Protein AF-A0AAN8KJA2-F1 (afdb_monomer_lite)

Radius of gyration: 19.55 Å; chains: 1; bounding box: 41×33×64 Å

Sequence (175 aa):
MARILDIIFFSYFASHIPITFFVDMQAMFPKWMFPKACVALKEWYTHAARDPLMGDPKPWFISFCFCEITIQLVCFFMGVYVFYKGVEKCRWSRIPLMLYGSHTATTVFSIGFEIMFGDFRDYNHPAPRNMNERLFLLAIYSPYLIIPLLLVFDTVFSPIYRETKITTNGKTKVK

Foldseek 3Di:
DQDPLLVVLLVVLVVVLVCLVLQLVCQPDPPVVHDPVSVVVNQVCCQVLLPLCSVPNDPVSVVVSVCCVPPVNVVSVVSNVCSVVDVLVVLVCLVVLLVNLVSLLVSLVVVLCCLQPNDCPPGPTGHDDDPVSSVSSNVVSVVSNVSSVVSNVCSVPPCSSPDDPPPPPDDDDDD

InterPro domains:
  IPR016964 Sigma intracellular receptor 2 [PIRSF031032] (6-161)
  IPR033118 EXPERA domain [PF05241] (40-154)
  IPR033118 EXPERA domain [PS51751] (5-152)
  IPR051987 Sigma-2 receptor-like [PTHR31204] (3-169)

Secondary structure (DSSP, 8-state):
---HHHHHHHHHHHHHHHHHHHTGGGGTS-GGGS-HHHHHHHHHHHHHHT-HHHHS--HHHHHHHHHIIIIIHHHHHHHHHHHHH-GGG-GGGHHHHHHHHHHHHHHHHHHHHHHHH---TT-SS----SHHHHHHHHHHHTHHHHHHHHHHHHHHH-GGGS------TT-----

Structure (mmCIF, N/CA/C/O backbone):
data_AF-A0AAN8KJA2-F1
#
_entry.id   AF-A0AAN8KJA2-F1
#
loop_
_atom_site.group_PDB
_atom_site.id
_atom_site.type_symbol
_atom_site.label_atom_id
_atom_site.label_alt_id
_atom_site.label_comp_id
_atom_site.label_asym_id
_atom_site.label_entity_id
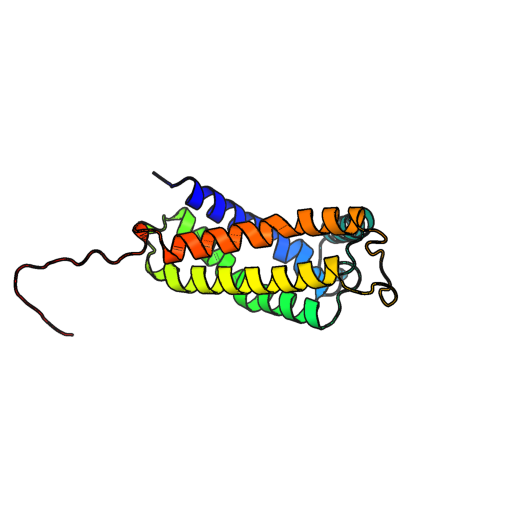_atom_site.label_seq_id
_atom_site.pdbx_PDB_ins_code
_atom_site.Cartn_x
_atom_site.Cartn_y
_atom_site.Cartn_z
_atom_site.occupancy
_atom_site.B_iso_or_equiv
_atom_site.auth_seq_id
_atom_site.auth_comp_id
_atom_site.auth_asym_id
_atom_site.auth_atom_id
_atom_site.pdbx_PDB_model_num
ATOM 1 N N . MET A 1 1 ? -23.571 -4.997 14.522 1.00 50.66 1 MET A N 1
ATOM 2 C CA . MET A 1 1 ? -23.344 -5.315 13.094 1.00 50.66 1 MET A CA 1
ATOM 3 C C . MET A 1 1 ? -22.036 -4.664 12.683 1.00 50.66 1 MET A C 1
ATOM 5 O O . MET A 1 1 ? -21.790 -3.559 13.148 1.00 50.66 1 MET A O 1
ATOM 9 N N . ALA A 1 2 ? -21.196 -5.331 11.888 1.00 71.94 2 ALA A N 1
ATOM 10 C CA . ALA A 1 2 ? -19.972 -4.710 11.373 1.00 71.94 2 ALA A CA 1
ATOM 11 C C . ALA A 1 2 ? -20.341 -3.634 10.340 1.00 71.94 2 ALA A C 1
ATOM 13 O O . ALA A 1 2 ? -21.209 -3.878 9.498 1.00 71.94 2 ALA A O 1
ATOM 14 N N . ARG A 1 3 ? -19.736 -2.441 10.415 1.00 91.06 3 ARG A N 1
ATOM 15 C CA . ARG A 1 3 ? -19.983 -1.391 9.416 1.00 91.06 3 ARG A CA 1
ATOM 16 C C . ARG A 1 3 ? -19.339 -1.806 8.094 1.00 91.06 3 ARG A C 1
ATOM 18 O O . ARG A 1 3 ? -18.307 -2.470 8.096 1.00 91.06 3 ARG A O 1
ATOM 25 N N . ILE A 1 4 ? -19.890 -1.352 6.969 1.00 94.56 4 ILE A N 1
ATOM 26 C CA . ILE A 1 4 ? -19.306 -1.615 5.640 1.00 94.56 4 ILE A CA 1
ATOM 27 C C . ILE A 1 4 ? -17.837 -1.161 5.590 1.00 94.56 4 ILE A C 1
ATOM 29 O O . ILE A 1 4 ? -16.985 -1.893 5.097 1.00 94.56 4 ILE A O 1
ATOM 33 N N . LEU A 1 5 ? -17.528 0.001 6.178 1.00 95.19 5 LEU A N 1
ATOM 34 C CA . LEU A 1 5 ? -16.155 0.500 6.294 1.00 95.19 5 LEU A CA 1
ATOM 35 C C . LEU A 1 5 ? -15.236 -0.465 7.052 1.00 95.19 5 LEU A C 1
ATOM 37 O O . LEU A 1 5 ? -14.113 -0.691 6.621 1.00 95.19 5 LEU A O 1
ATOM 41 N N . ASP A 1 6 ? -15.719 -1.089 8.127 1.00 95.56 6 ASP A N 1
ATOM 42 C CA . ASP A 1 6 ? -14.916 -2.020 8.923 1.00 95.56 6 ASP A CA 1
ATOM 43 C C . ASP A 1 6 ? -14.563 -3.277 8.105 1.00 95.56 6 ASP A C 1
ATOM 45 O O . ASP A 1 6 ? -13.457 -3.798 8.222 1.00 95.56 6 ASP A O 1
ATOM 49 N N . ILE A 1 7 ? -15.469 -3.731 7.228 1.00 96.56 7 ILE A N 1
ATOM 50 C CA . ILE A 1 7 ? -15.226 -4.849 6.299 1.00 96.56 7 ILE A CA 1
ATOM 51 C C . ILE A 1 7 ? -14.194 -4.458 5.234 1.00 96.56 7 ILE A C 1
ATOM 53 O O . ILE A 1 7 ? -13.303 -5.252 4.922 1.00 96.56 7 ILE A O 1
ATOM 57 N N . ILE A 1 8 ? -14.289 -3.238 4.694 1.00 97.44 8 ILE A N 1
ATOM 58 C CA . ILE A 1 8 ? -13.317 -2.705 3.728 1.00 97.44 8 ILE A CA 1
ATOM 59 C C . ILE A 1 8 ? -11.931 -2.639 4.371 1.00 97.44 8 ILE A C 1
ATOM 61 O O . ILE A 1 8 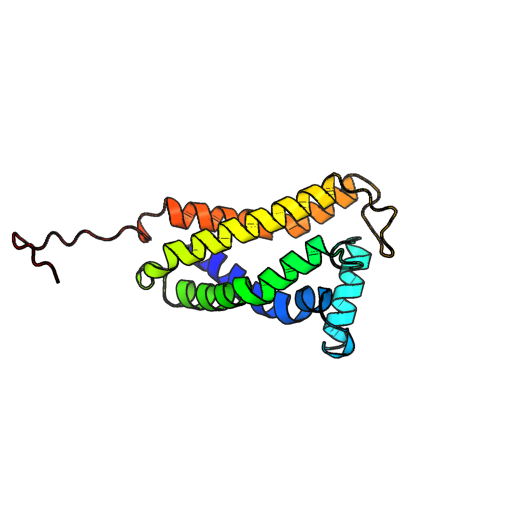? -10.977 -3.180 3.815 1.00 97.44 8 ILE A O 1
ATOM 65 N N . PHE A 1 9 ? -11.818 -2.046 5.562 1.00 97.75 9 PHE A N 1
ATOM 66 C CA . PHE A 1 9 ? -10.544 -1.931 6.268 1.00 97.75 9 PHE A CA 1
ATOM 67 C C . PHE A 1 9 ? -9.983 -3.297 6.661 1.00 97.75 9 PHE A C 1
ATOM 69 O O . PHE A 1 9 ? -8.797 -3.544 6.453 1.00 97.75 9 PHE A O 1
ATOM 76 N N . PHE A 1 10 ? -10.820 -4.215 7.153 1.00 98.06 10 PHE A N 1
ATOM 77 C CA . PHE A 1 10 ? -10.405 -5.589 7.433 1.00 98.06 10 PHE A CA 1
ATOM 78 C C . PHE A 1 10 ? -9.808 -6.260 6.192 1.00 98.06 10 PHE A C 1
ATOM 80 O O . PHE A 1 10 ? -8.704 -6.794 6.254 1.00 98.06 10 PHE A O 1
ATOM 87 N N . SER A 1 11 ? -10.519 -6.204 5.064 1.00 97.88 11 SER A N 1
ATOM 88 C CA . SER A 1 11 ? -10.097 -6.847 3.813 1.00 97.88 11 SER A CA 1
ATOM 89 C C . SER A 1 11 ? -8.815 -6.222 3.266 1.00 97.88 11 SER A C 1
ATOM 91 O O . SER A 1 11 ? -7.921 -6.930 2.801 1.00 97.88 11 SER A O 1
ATOM 93 N N . TYR A 1 12 ? -8.696 -4.899 3.374 1.00 98.00 12 TYR A N 1
ATOM 94 C CA . TYR A 1 12 ? -7.494 -4.157 3.021 1.00 98.00 12 TYR A CA 1
ATOM 95 C C . TYR A 1 12 ? -6.291 -4.637 3.843 1.00 98.00 12 TYR A C 1
ATOM 97 O O . TYR A 1 12 ? -5.338 -5.160 3.272 1.00 98.00 12 TYR A O 1
ATOM 105 N N . PHE A 1 13 ? -6.362 -4.587 5.175 1.00 98.19 13 PHE A N 1
ATOM 106 C CA . PHE A 1 13 ? -5.255 -5.026 6.028 1.00 98.19 13 PHE A CA 1
ATOM 107 C C . PHE A 1 13 ? -4.928 -6.516 5.862 1.00 98.19 13 PHE A C 1
ATOM 109 O O . PHE A 1 13 ? -3.757 -6.885 5.817 1.00 98.19 13 PHE A O 1
ATOM 116 N N . ALA A 1 14 ? -5.944 -7.373 5.732 1.00 98.12 14 ALA A N 1
ATOM 117 C CA . ALA A 1 14 ? -5.754 -8.812 5.574 1.00 98.12 14 ALA A CA 1
ATOM 118 C C . ALA A 1 14 ? -5.069 -9.171 4.250 1.00 98.12 14 ALA A C 1
ATOM 120 O O . ALA A 1 14 ? -4.199 -10.038 4.236 1.00 98.12 14 ALA A O 1
ATOM 121 N N . SER A 1 15 ? -5.439 -8.508 3.150 1.00 97.19 15 SER A N 1
ATOM 122 C CA . SER A 1 15 ? -4.814 -8.729 1.840 1.00 97.19 15 SER A CA 1
ATOM 123 C C . SER A 1 15 ? -3.389 -8.183 1.762 1.00 97.19 15 SER A C 1
ATOM 125 O O . SER A 1 15 ? -2.563 -8.771 1.071 1.00 97.19 15 SER A O 1
ATOM 127 N N . HIS A 1 16 ? -3.067 -7.122 2.507 1.00 96.12 16 HIS A N 1
ATOM 128 C CA . HIS A 1 16 ? -1.724 -6.537 2.502 1.00 96.12 16 HIS A CA 1
ATOM 129 C C . HIS A 1 16 ? -0.675 -7.437 3.139 1.00 96.12 16 HIS A C 1
ATOM 131 O O . HIS A 1 16 ? 0.448 -7.471 2.666 1.00 96.12 16 HIS A O 1
ATOM 137 N N . ILE A 1 17 ? -1.031 -8.221 4.158 1.00 97.44 17 ILE A N 1
ATOM 138 C CA . ILE A 1 17 ? -0.077 -9.119 4.823 1.00 97.44 17 ILE A CA 1
ATOM 139 C C . ILE A 1 17 ? 0.629 -10.054 3.818 1.00 97.44 17 ILE A C 1
ATOM 141 O O . ILE A 1 17 ? 1.858 -10.003 3.737 1.00 97.44 17 ILE A O 1
ATOM 145 N N . PRO A 1 18 ? -0.075 -10.897 3.031 1.00 96.31 18 PRO A N 1
ATOM 146 C CA . PRO A 1 18 ? 0.592 -11.750 2.054 1.00 96.31 18 PRO A CA 1
ATOM 147 C C . PRO A 1 18 ? 1.246 -10.951 0.921 1.00 96.31 18 PRO A C 1
ATOM 149 O O . PRO A 1 18 ? 2.295 -11.371 0.441 1.00 96.31 18 PRO A O 1
ATOM 152 N N . ILE A 1 19 ? 0.680 -9.812 0.505 1.00 95.00 19 ILE A N 1
ATOM 153 C CA . ILE A 1 19 ? 1.289 -8.967 -0.535 1.00 95.00 19 ILE A CA 1
ATOM 154 C C . ILE A 1 19 ? 2.655 -8.459 -0.064 1.00 95.00 19 ILE A C 1
ATOM 156 O O . ILE A 1 19 ? 3.645 -8.681 -0.753 1.00 95.00 19 ILE A O 1
ATOM 160 N N . THR A 1 20 ? 2.757 -7.928 1.151 1.00 95.69 20 THR A N 1
ATOM 161 C CA . THR A 1 20 ? 4.027 -7.452 1.700 1.00 95.69 20 THR A CA 1
ATOM 162 C C . THR A 1 20 ? 5.051 -8.573 1.807 1.00 95.69 20 THR A C 1
ATOM 164 O O . THR A 1 20 ? 6.183 -8.417 1.350 1.00 95.69 20 THR A O 1
ATOM 167 N N . PHE A 1 21 ? 4.669 -9.743 2.334 1.00 95.19 21 PHE A N 1
ATOM 168 C CA . PHE A 1 21 ? 5.597 -10.873 2.452 1.00 95.19 21 PHE A CA 1
ATOM 169 C C . PHE A 1 21 ? 6.073 -11.412 1.105 1.00 95.19 21 PHE A C 1
ATOM 171 O O . PHE A 1 21 ? 7.234 -11.794 0.975 1.00 95.19 21 PHE A O 1
ATOM 178 N N . PHE A 1 22 ? 5.188 -11.493 0.113 1.00 94.06 22 PHE A N 1
ATOM 179 C CA . PHE A 1 22 ? 5.485 -12.184 -1.137 1.00 94.06 22 PHE A CA 1
ATOM 180 C C . PHE A 1 22 ? 5.794 -11.260 -2.304 1.00 94.06 22 PHE A C 1
ATOM 182 O O . PHE A 1 22 ? 6.249 -11.771 -3.318 1.00 94.06 22 PHE A O 1
ATOM 189 N N . VAL A 1 23 ? 5.575 -9.951 -2.205 1.00 92.56 23 VAL A N 1
ATOM 190 C CA . VAL A 1 23 ? 5.761 -8.986 -3.299 1.00 92.56 23 VAL A CA 1
ATOM 191 C C . VAL A 1 23 ? 6.652 -7.833 -2.840 1.00 92.56 23 VAL A C 1
ATOM 193 O O . VAL A 1 23 ? 7.747 -7.685 -3.383 1.00 92.56 23 VAL A O 1
ATOM 196 N N . ASP A 1 24 ? 6.264 -7.084 -1.808 1.00 93.50 24 ASP A N 1
ATOM 197 C CA . ASP A 1 24 ? 6.966 -5.843 -1.426 1.00 93.50 24 ASP A CA 1
ATOM 198 C C . ASP A 1 24 ? 8.332 -6.110 -0.792 1.00 93.50 24 ASP A C 1
ATOM 200 O O . ASP A 1 24 ? 9.327 -5.462 -1.124 1.00 93.50 24 ASP A O 1
ATOM 204 N N . MET A 1 25 ? 8.445 -7.168 0.017 1.00 95.06 25 MET A N 1
ATOM 205 C CA . MET A 1 25 ? 9.729 -7.628 0.549 1.00 95.06 25 MET A CA 1
ATOM 206 C C . MET A 1 25 ? 10.749 -7.948 -0.556 1.00 95.06 25 MET A C 1
ATOM 208 O O . MET A 1 25 ? 11.949 -7.753 -0.353 1.00 95.06 25 MET A O 1
ATOM 212 N N . GLN A 1 26 ? 10.314 -8.362 -1.751 1.00 95.06 26 GLN A N 1
ATOM 213 C CA . GLN A 1 26 ? 11.226 -8.620 -2.872 1.00 95.06 26 GLN A CA 1
ATOM 214 C C . GLN A 1 26 ? 11.894 -7.348 -3.425 1.00 95.06 26 GLN A C 1
ATOM 216 O O . GLN A 1 26 ? 12.776 -7.453 -4.278 1.00 95.06 26 GLN A O 1
ATOM 221 N N . ALA A 1 27 ? 11.460 -6.144 -3.037 1.00 92.06 27 ALA A N 1
ATOM 222 C CA . ALA A 1 27 ? 12.157 -4.902 -3.379 1.00 92.06 27 ALA A CA 1
ATOM 223 C C . ALA A 1 27 ? 13.454 -4.724 -2.569 1.00 92.06 27 ALA A C 1
ATOM 225 O O . ALA A 1 27 ? 14.371 -4.044 -3.017 1.00 92.06 27 ALA A O 1
ATOM 226 N N . MET A 1 28 ? 13.543 -5.352 -1.393 1.00 93.00 28 MET A N 1
ATOM 227 C CA . MET A 1 28 ? 14.663 -5.196 -0.457 1.00 93.00 28 MET A CA 1
ATOM 228 C C . MET A 1 28 ? 15.571 -6.416 -0.376 1.00 93.00 28 MET A C 1
ATOM 230 O O . MET A 1 28 ? 16.746 -6.319 -0.023 1.00 93.00 28 MET A O 1
ATOM 234 N N . PHE A 1 29 ? 15.005 -7.580 -0.655 1.00 93.69 29 PHE A N 1
ATOM 235 C CA . PHE A 1 29 ? 15.605 -8.859 -0.350 1.00 93.69 29 PHE A CA 1
ATOM 236 C C . PHE A 1 29 ? 15.905 -9.656 -1.622 1.00 93.69 29 PHE A C 1
ATOM 238 O O . PHE A 1 29 ? 15.184 -9.547 -2.615 1.00 93.69 29 PHE A O 1
ATOM 245 N N . PRO A 1 30 ? 16.951 -10.499 -1.615 1.00 93.44 30 PRO A N 1
ATOM 246 C CA . PRO A 1 30 ? 17.315 -11.270 -2.793 1.00 93.44 30 PRO A CA 1
ATOM 247 C C . PRO A 1 30 ? 16.251 -12.311 -3.175 1.00 93.44 30 PRO A C 1
ATOM 249 O O . PRO A 1 30 ? 15.649 -12.967 -2.324 1.00 93.44 30 PRO A O 1
ATOM 252 N N . LYS A 1 31 ? 16.089 -12.526 -4.489 1.00 93.19 31 LYS A N 1
ATOM 253 C CA . LYS A 1 31 ? 15.049 -13.386 -5.092 1.00 93.19 31 LYS A CA 1
ATOM 254 C C . LYS A 1 31 ? 15.023 -14.829 -4.568 1.00 93.19 31 LYS A C 1
ATOM 256 O O . LYS A 1 31 ? 13.968 -15.451 -4.568 1.00 93.19 31 LYS A O 1
ATOM 261 N N . TRP A 1 32 ? 16.158 -15.372 -4.119 1.00 93.88 32 TRP A N 1
ATOM 262 C CA . TRP A 1 32 ? 16.256 -16.760 -3.647 1.00 93.88 32 TRP A CA 1
ATOM 263 C C . TRP A 1 32 ? 15.503 -17.029 -2.334 1.00 93.88 32 TRP A C 1
ATOM 265 O O . TRP A 1 32 ? 15.268 -18.190 -2.011 1.00 93.88 32 TRP A O 1
ATOM 275 N N . MET A 1 33 ? 15.098 -15.989 -1.598 1.00 95.88 33 MET A N 1
ATOM 276 C CA . MET A 1 33 ? 14.300 -16.132 -0.371 1.00 95.88 33 MET A CA 1
ATOM 277 C C . MET A 1 33 ? 12.800 -16.294 -0.624 1.00 95.88 33 MET A C 1
ATOM 279 O O . MET A 1 33 ? 12.054 -16.587 0.307 1.00 95.88 33 MET A O 1
ATOM 283 N N . PHE A 1 34 ? 12.348 -16.117 -1.866 1.00 96.38 34 PHE A N 1
ATOM 284 C CA . PHE A 1 34 ? 10.930 -16.111 -2.206 1.00 96.38 34 PHE A CA 1
ATOM 285 C C . PHE A 1 34 ? 10.555 -17.316 -3.072 1.00 96.38 34 PHE A C 1
ATOM 287 O O . PHE A 1 34 ? 11.373 -17.802 -3.862 1.00 96.38 34 PHE A O 1
ATOM 294 N N . PRO A 1 35 ? 9.304 -17.804 -2.982 1.00 96.12 35 PRO A N 1
ATOM 295 C CA . PRO A 1 35 ? 8.817 -18.834 -3.886 1.00 96.12 35 PRO A CA 1
ATOM 296 C C . PRO A 1 35 ? 8.950 -18.390 -5.346 1.00 96.12 35 PRO A C 1
ATOM 298 O O . PRO A 1 35 ? 8.579 -17.270 -5.699 1.00 96.12 35 PRO A O 1
ATOM 301 N N . LYS A 1 36 ? 9.406 -19.293 -6.222 1.00 96.12 36 LYS A N 1
ATOM 302 C CA . LYS A 1 36 ? 9.607 -18.997 -7.655 1.00 96.12 36 LYS A CA 1
ATOM 303 C C . LYS A 1 36 ? 8.359 -18.417 -8.327 1.00 96.12 36 LYS A C 1
ATOM 305 O O . LYS A 1 36 ? 8.482 -17.536 -9.168 1.00 96.12 36 LYS A O 1
ATOM 310 N N . ALA A 1 37 ? 7.170 -18.879 -7.933 1.00 96.06 37 ALA A N 1
ATOM 311 C CA . ALA A 1 37 ? 5.904 -18.356 -8.439 1.00 96.06 37 ALA A CA 1
ATOM 312 C C . ALA A 1 37 ? 5.693 -16.872 -8.087 1.00 96.06 37 ALA A C 1
ATOM 314 O O . ALA A 1 37 ? 5.248 -16.108 -8.934 1.00 96.06 37 ALA A O 1
ATOM 315 N N . CYS A 1 38 ? 6.057 -16.447 -6.873 1.00 95.44 38 CYS A N 1
ATOM 316 C CA . CYS A 1 38 ? 5.953 -15.052 -6.437 1.00 95.44 38 CYS A CA 1
ATOM 317 C C . CYS A 1 38 ? 6.976 -14.159 -7.146 1.00 95.44 38 CYS A C 1
ATOM 319 O O . CYS A 1 38 ? 6.661 -13.028 -7.509 1.00 95.44 38 CYS A O 1
ATOM 321 N N . VAL A 1 39 ? 8.188 -14.670 -7.384 1.00 96.75 39 VAL A N 1
ATOM 322 C CA . VAL A 1 39 ? 9.209 -13.963 -8.175 1.00 96.75 39 VAL A CA 1
ATOM 323 C C . VAL A 1 39 ? 8.727 -13.770 -9.613 1.00 96.75 39 VAL A C 1
ATOM 325 O O . VAL A 1 39 ? 8.729 -12.649 -10.111 1.00 96.75 39 VAL A O 1
ATOM 328 N N . ALA A 1 40 ? 8.233 -14.836 -10.248 1.00 96.31 40 ALA A N 1
ATOM 329 C CA . ALA A 1 40 ? 7.689 -14.775 -11.602 1.00 96.31 40 ALA A CA 1
ATOM 330 C C . ALA A 1 40 ? 6.464 -13.851 -11.697 1.00 96.31 40 ALA A C 1
ATOM 332 O O . ALA A 1 40 ? 6.327 -13.113 -12.668 1.00 96.31 40 ALA A O 1
ATOM 333 N N . LEU A 1 41 ? 5.593 -13.856 -10.680 1.00 95.25 41 LEU A N 1
ATOM 334 C CA . LEU A 1 41 ? 4.446 -12.952 -10.602 1.00 95.25 41 LEU A CA 1
ATOM 335 C C . LEU A 1 41 ? 4.891 -11.489 -10.543 1.00 95.25 41 LEU A C 1
ATOM 337 O O . LEU A 1 41 ? 4.357 -10.671 -11.288 1.00 95.25 41 LEU A O 1
ATOM 341 N N . LYS A 1 42 ? 5.874 -11.168 -9.690 1.00 95.44 42 LYS A N 1
ATOM 342 C CA . LYS A 1 42 ? 6.439 -9.818 -9.605 1.00 95.44 42 LYS A CA 1
ATOM 343 C C . LYS A 1 42 ? 7.040 -9.405 -10.945 1.00 95.44 42 LYS A C 1
ATOM 345 O O . LYS A 1 42 ? 6.710 -8.334 -11.430 1.00 95.44 42 LYS A O 1
ATOM 350 N N . GLU A 1 43 ? 7.879 -10.242 -11.552 1.00 95.38 43 GLU A N 1
ATOM 351 C CA . GLU A 1 43 ? 8.508 -9.945 -12.847 1.00 95.38 43 GLU A CA 1
ATOM 352 C C . GLU A 1 43 ? 7.464 -9.731 -13.949 1.00 95.38 43 GLU A C 1
ATOM 354 O O . GLU A 1 43 ? 7.527 -8.753 -14.690 1.00 95.38 43 GLU A O 1
ATOM 359 N N . TRP A 1 44 ? 6.452 -10.595 -14.031 1.00 96.12 44 TRP A N 1
ATOM 360 C CA . TRP A 1 44 ? 5.349 -10.402 -14.967 1.00 96.12 44 TRP A CA 1
ATOM 361 C C . TRP A 1 44 ? 4.630 -9.070 -14.724 1.00 96.12 44 TRP A C 1
ATOM 363 O O . TRP A 1 44 ? 4.419 -8.312 -15.671 1.00 96.12 44 TRP A O 1
ATOM 373 N N . TYR A 1 45 ? 4.298 -8.764 -13.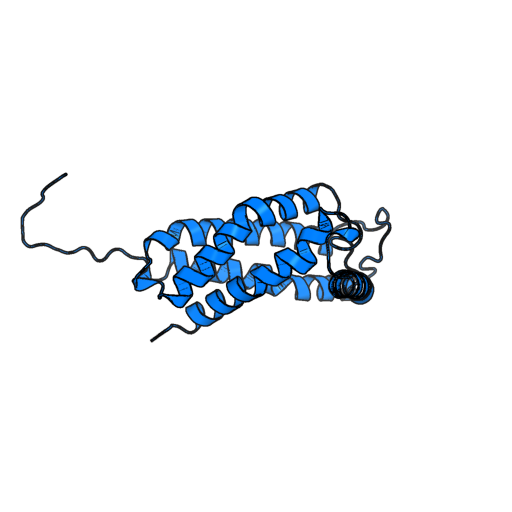467 1.00 95.69 45 TYR A N 1
ATOM 374 C CA . TYR A 1 45 ? 3.625 -7.525 -13.091 1.00 95.69 45 TYR A CA 1
ATOM 375 C C . TYR A 1 45 ? 4.458 -6.297 -13.466 1.00 95.69 45 TYR A C 1
ATOM 377 O O . TYR A 1 45 ? 3.949 -5.410 -14.150 1.00 95.69 45 TYR A O 1
ATOM 385 N N . THR A 1 46 ? 5.740 -6.253 -13.090 1.00 96.12 46 THR A N 1
ATOM 386 C CA . THR A 1 46 ? 6.587 -5.084 -13.347 1.00 96.12 46 THR A CA 1
ATOM 387 C C . THR A 1 46 ? 6.760 -4.855 -14.842 1.00 96.12 46 THR A C 1
ATOM 389 O O . THR A 1 46 ? 6.769 -3.709 -15.290 1.00 96.12 46 THR A O 1
ATOM 392 N N . HIS A 1 47 ? 6.841 -5.916 -15.647 1.00 95.56 47 HIS A N 1
ATOM 393 C CA . HIS A 1 47 ? 6.890 -5.804 -17.103 1.00 95.56 47 HIS A CA 1
ATOM 394 C C . HIS A 1 47 ? 5.551 -5.362 -17.713 1.00 95.56 47 HIS A C 1
ATOM 396 O O . HIS A 1 47 ? 5.542 -4.485 -18.581 1.00 95.56 47 HIS A O 1
ATOM 402 N N . ALA A 1 48 ? 4.432 -5.943 -17.273 1.00 95.31 48 ALA A N 1
ATOM 403 C CA . ALA A 1 48 ? 3.103 -5.669 -17.816 1.00 95.31 48 ALA A CA 1
ATOM 404 C C . ALA A 1 48 ? 2.605 -4.262 -17.455 1.00 95.31 48 ALA A C 1
ATOM 406 O O . ALA A 1 48 ? 2.131 -3.532 -18.324 1.00 95.31 48 ALA A O 1
ATOM 407 N N . ALA A 1 49 ? 2.758 -3.864 -16.191 1.00 95.25 49 ALA A N 1
ATOM 408 C CA . ALA A 1 49 ? 2.394 -2.538 -15.697 1.00 95.25 49 ALA A CA 1
ATOM 409 C C . ALA A 1 49 ? 3.463 -1.474 -15.989 1.00 95.25 49 ALA A C 1
ATOM 411 O O . ALA A 1 49 ? 3.208 -0.288 -15.790 1.00 95.25 49 ALA A O 1
ATOM 412 N N . ARG A 1 50 ? 4.641 -1.893 -16.484 1.00 96.44 50 ARG A N 1
ATOM 413 C CA . ARG A 1 50 ? 5.825 -1.044 -16.682 1.00 96.44 50 ARG A CA 1
ATOM 414 C C . ARG A 1 50 ? 6.145 -0.265 -15.412 1.00 96.44 50 ARG A C 1
ATOM 416 O O . ARG A 1 50 ? 6.266 0.953 -15.455 1.00 96.44 50 ARG A O 1
ATOM 423 N N . ASP A 1 51 ? 6.214 -0.986 -14.299 1.00 96.50 51 ASP A N 1
ATOM 424 C CA . ASP A 1 51 ? 6.430 -0.442 -12.965 1.00 96.50 51 ASP A CA 1
ATOM 425 C C . ASP A 1 51 ? 7.936 -0.417 -12.640 1.00 96.50 51 ASP A C 1
ATOM 427 O O . ASP A 1 51 ? 8.527 -1.464 -12.339 1.00 96.50 51 ASP A O 1
ATOM 431 N N . PRO A 1 52 ? 8.581 0.762 -12.707 1.00 94.69 52 PRO A N 1
ATOM 432 C CA . PRO A 1 52 ? 10.002 0.891 -12.451 1.00 94.69 52 PRO A CA 1
ATOM 433 C C . PRO A 1 52 ? 10.315 0.864 -10.953 1.00 94.69 52 PRO A C 1
ATOM 435 O O . PRO A 1 52 ? 11.426 0.495 -10.584 1.00 94.69 52 PRO A O 1
ATOM 438 N N . LEU A 1 53 ? 9.351 1.207 -10.091 1.00 95.12 53 LEU A N 1
ATOM 439 C CA . LEU A 1 53 ? 9.544 1.278 -8.643 1.00 95.12 53 LEU A CA 1
ATOM 440 C C . LEU A 1 53 ? 9.756 -0.113 -8.067 1.00 95.12 53 LEU A C 1
ATOM 442 O O . LEU A 1 53 ? 10.662 -0.328 -7.274 1.00 95.12 53 LEU A O 1
ATOM 446 N N . MET A 1 54 ? 8.961 -1.077 -8.521 1.00 94.62 54 MET A N 1
ATOM 447 C CA . MET A 1 54 ? 9.098 -2.468 -8.094 1.00 94.62 54 MET A CA 1
ATOM 448 C C . MET A 1 54 ? 10.161 -3.230 -8.898 1.00 94.62 54 MET A C 1
ATOM 450 O O . MET A 1 54 ? 10.749 -4.191 -8.387 1.00 94.62 54 MET A O 1
ATOM 454 N N . GLY A 1 55 ? 10.416 -2.819 -10.144 1.00 93.81 55 GLY A N 1
ATOM 455 C CA . GLY A 1 55 ? 11.362 -3.468 -11.054 1.00 93.81 55 GLY A CA 1
ATOM 456 C C . GLY A 1 55 ? 12.835 -3.098 -10.839 1.00 93.81 55 GLY A C 1
ATOM 457 O O . GLY A 1 55 ? 13.691 -3.980 -10.874 1.00 93.81 55 GLY A O 1
ATOM 458 N N . ASP A 1 56 ? 13.127 -1.820 -10.592 1.00 93.56 56 ASP A N 1
ATOM 459 C CA . ASP A 1 56 ? 14.463 -1.264 -10.319 1.00 93.56 56 ASP A CA 1
ATOM 460 C C . ASP A 1 56 ? 14.361 -0.226 -9.177 1.00 93.56 56 ASP A C 1
ATOM 462 O O . ASP A 1 56 ? 14.457 0.985 -9.407 1.00 93.56 56 ASP A O 1
ATOM 466 N N . PRO A 1 57 ? 14.088 -0.688 -7.938 1.00 93.69 57 PRO A N 1
ATOM 467 C CA . PRO A 1 57 ? 13.767 0.180 -6.810 1.00 93.69 57 PRO A CA 1
ATOM 468 C C . PRO A 1 57 ? 14.936 1.104 -6.453 1.00 93.69 57 PRO A C 1
ATOM 470 O O . PRO A 1 57 ? 16.037 0.658 -6.127 1.00 93.69 57 PRO A O 1
ATOM 473 N N . LYS A 1 58 ? 14.690 2.419 -6.458 1.00 94.12 58 LYS A N 1
ATOM 474 C CA . LYS A 1 58 ? 15.674 3.426 -6.030 1.00 94.12 58 LYS A CA 1
ATOM 475 C C . LYS A 1 58 ? 15.702 3.560 -4.494 1.00 94.12 58 LYS A C 1
ATOM 477 O O . LYS A 1 58 ? 14.711 3.239 -3.836 1.00 94.12 58 LYS A O 1
ATOM 482 N N . PRO A 1 59 ? 16.786 4.093 -3.890 1.00 95.38 59 PRO A N 1
ATOM 483 C CA . PRO A 1 59 ? 16.949 4.127 -2.430 1.00 95.38 59 PRO A CA 1
ATOM 484 C C . PRO A 1 59 ? 15.804 4.783 -1.643 1.00 95.38 59 PRO A C 1
ATOM 486 O O . PRO A 1 59 ? 15.484 4.332 -0.546 1.00 95.38 59 PRO A O 1
ATOM 489 N N . TRP A 1 60 ? 15.164 5.819 -2.192 1.00 95.50 60 TRP A N 1
ATOM 490 C CA . TRP A 1 60 ? 14.023 6.476 -1.543 1.00 95.50 60 TRP A CA 1
ATOM 491 C C . TRP A 1 60 ? 12.778 5.576 -1.488 1.00 95.50 60 TRP A C 1
ATOM 493 O O . TRP A 1 60 ? 12.002 5.657 -0.545 1.00 95.50 60 TRP A O 1
ATOM 503 N N . PHE A 1 61 ? 12.577 4.709 -2.484 1.00 96.12 61 PHE A N 1
ATOM 504 C CA . PHE A 1 61 ? 11.460 3.767 -2.501 1.00 96.12 61 PHE A CA 1
ATOM 505 C C . PHE A 1 61 ? 11.760 2.591 -1.569 1.00 96.12 61 PHE A C 1
ATOM 507 O O . PHE A 1 61 ? 10.920 2.206 -0.760 1.00 96.12 61 PHE A O 1
ATOM 514 N N . ILE A 1 62 ? 13.008 2.104 -1.590 1.00 96.19 62 ILE A N 1
ATOM 515 C CA . ILE A 1 62 ? 13.502 1.078 -0.660 1.00 96.19 62 ILE A CA 1
ATOM 516 C C . ILE A 1 62 ? 13.317 1.520 0.798 1.00 96.19 62 ILE A C 1
ATOM 518 O O . ILE A 1 62 ? 12.941 0.700 1.634 1.00 96.19 62 ILE A O 1
ATOM 522 N N . SER A 1 63 ? 13.542 2.798 1.126 1.00 96.62 63 SER A N 1
ATOM 523 C CA . SER A 1 63 ? 13.329 3.289 2.494 1.00 96.62 63 SER A CA 1
ATOM 524 C C . SER A 1 63 ? 11.857 3.224 2.914 1.00 96.62 63 SER A C 1
ATOM 526 O O . SER A 1 63 ? 11.569 2.879 4.060 1.00 96.62 63 SER A O 1
ATOM 528 N N . PHE A 1 64 ? 10.914 3.458 1.997 1.00 96.94 64 PHE A N 1
ATOM 529 C CA . PHE A 1 64 ? 9.493 3.248 2.267 1.00 96.94 64 PHE A CA 1
ATOM 530 C C . PHE A 1 64 ? 9.130 1.767 2.402 1.00 96.94 64 PHE A C 1
ATOM 532 O O . PHE A 1 64 ? 8.417 1.428 3.345 1.00 96.94 64 PHE A O 1
ATOM 539 N N . CYS A 1 65 ? 9.667 0.878 1.560 1.00 96.00 65 CYS A N 1
ATOM 540 C CA . CYS A 1 65 ? 9.501 -0.571 1.734 1.00 96.00 65 CYS A CA 1
ATOM 541 C C . CYS A 1 65 ? 10.050 -1.045 3.092 1.00 96.00 65 CYS A C 1
ATOM 543 O O . CYS A 1 65 ? 9.459 -1.902 3.748 1.00 96.00 65 CYS A O 1
ATOM 545 N N . PHE A 1 66 ? 11.148 -0.451 3.568 1.00 96.12 66 PHE A N 1
ATOM 546 C CA . PHE A 1 66 ? 11.693 -0.755 4.890 1.00 96.12 66 PHE A CA 1
ATOM 547 C C . PHE A 1 66 ? 10.737 -0.340 6.011 1.00 96.12 66 PHE A C 1
ATOM 549 O O . PHE A 1 66 ? 10.481 -1.120 6.934 1.00 96.12 66 PHE A O 1
ATOM 556 N N . CYS A 1 67 ? 10.178 0.871 5.928 1.00 96.19 67 CYS A N 1
ATOM 557 C CA . CYS A 1 67 ? 9.138 1.333 6.848 1.00 96.19 67 CYS A CA 1
ATOM 558 C C . CYS A 1 67 ? 7.895 0.438 6.793 1.00 96.19 67 CYS A C 1
ATOM 560 O O . CYS A 1 67 ? 7.273 0.183 7.824 1.00 96.19 67 CYS A O 1
ATOM 562 N N . GLU A 1 68 ? 7.542 -0.074 5.615 1.00 96.12 68 GLU A N 1
ATOM 563 C CA . GLU A 1 68 ? 6.426 -0.998 5.470 1.00 96.12 68 GLU A CA 1
ATOM 564 C C . GLU A 1 68 ? 6.657 -2.278 6.276 1.00 96.12 68 GLU A C 1
ATOM 566 O O . GLU A 1 68 ? 5.844 -2.635 7.125 1.00 96.12 68 GLU A O 1
ATOM 571 N N . ILE A 1 69 ? 7.810 -2.918 6.098 1.00 94.62 69 ILE A N 1
ATOM 572 C CA . ILE A 1 69 ? 8.143 -4.180 6.770 1.00 94.62 69 ILE A CA 1
ATOM 573 C C . ILE A 1 69 ? 8.275 -4.005 8.288 1.00 94.62 69 ILE A C 1
ATOM 575 O O . ILE A 1 69 ? 7.864 -4.877 9.053 1.00 94.62 69 ILE A O 1
ATOM 579 N N . THR A 1 70 ? 8.863 -2.897 8.737 1.00 94.00 70 THR A N 1
ATOM 580 C CA . THR A 1 70 ? 9.189 -2.693 10.158 1.00 94.00 70 THR A CA 1
ATOM 581 C C . THR A 1 70 ? 8.047 -2.085 10.965 1.00 94.00 70 THR A C 1
ATOM 583 O O . THR A 1 70 ? 7.865 -2.444 12.128 1.00 94.00 70 THR A O 1
ATOM 586 N N . ILE A 1 71 ? 7.270 -1.178 10.368 1.00 94.25 71 ILE A N 1
ATOM 587 C CA . ILE A 1 71 ? 6.227 -0.411 11.057 1.00 94.25 71 ILE A CA 1
ATOM 588 C C . ILE A 1 71 ? 4.848 -0.827 10.549 1.00 94.25 71 ILE A C 1
ATOM 590 O O . ILE A 1 71 ? 3.999 -1.250 11.337 1.00 94.25 71 ILE A O 1
ATOM 594 N N . GLN A 1 72 ? 4.610 -0.730 9.238 1.00 95.81 72 GLN A N 1
ATOM 595 C CA . GLN A 1 72 ? 3.267 -0.934 8.688 1.00 95.81 72 GLN A CA 1
ATOM 596 C C . GLN A 1 72 ? 2.793 -2.383 8.830 1.00 95.81 72 GLN A C 1
ATOM 598 O O . GLN A 1 72 ? 1.628 -2.601 9.142 1.00 95.81 72 GLN A O 1
ATOM 603 N N . LEU A 1 73 ? 3.684 -3.368 8.714 1.00 96.62 73 LEU A N 1
ATOM 604 C CA . LEU A 1 73 ? 3.344 -4.783 8.845 1.00 96.62 73 LEU A CA 1
ATOM 605 C C . LEU A 1 73 ? 2.778 -5.112 10.233 1.00 96.62 73 LEU A C 1
ATOM 607 O O . LEU A 1 73 ? 1.781 -5.825 10.347 1.00 96.62 73 LEU A O 1
ATOM 611 N N . VAL A 1 74 ? 3.345 -4.525 11.292 1.00 96.56 74 VAL A N 1
ATOM 612 C CA . VAL A 1 74 ? 2.787 -4.620 12.653 1.00 96.56 74 VAL A CA 1
ATOM 613 C C . VAL A 1 74 ? 1.393 -3.987 12.695 1.00 96.56 74 VAL A C 1
ATOM 615 O O . VAL A 1 74 ? 0.463 -4.555 13.278 1.00 96.56 74 VAL A O 1
ATOM 618 N N . CYS A 1 75 ? 1.213 -2.846 12.023 1.00 96.94 75 CYS A N 1
ATOM 619 C CA . CYS A 1 75 ? -0.093 -2.214 11.873 1.00 96.94 75 CYS A CA 1
ATOM 620 C C . CYS A 1 75 ? -1.090 -3.065 11.077 1.00 96.94 75 CYS A C 1
ATOM 622 O O . CYS A 1 75 ? -2.275 -3.013 11.398 1.00 96.94 75 CYS A O 1
ATOM 624 N N . PHE A 1 76 ? -0.656 -3.883 10.115 1.00 97.94 76 PHE A N 1
ATOM 625 C CA . PHE A 1 76 ? -1.548 -4.759 9.354 1.00 97.94 76 PHE A CA 1
ATOM 626 C C . PHE A 1 76 ? -2.158 -5.841 10.234 1.00 97.94 76 PHE A C 1
ATOM 628 O O . PHE A 1 76 ? -3.382 -5.978 10.281 1.00 97.94 76 PHE A O 1
ATOM 635 N N . PHE A 1 77 ? -1.334 -6.553 11.007 1.00 98.19 77 PHE A N 1
ATOM 636 C CA . PHE A 1 77 ? -1.826 -7.551 11.962 1.00 98.19 77 PHE A CA 1
ATOM 637 C C . PHE A 1 77 ? -2.743 -6.928 13.018 1.00 98.19 77 PHE A C 1
ATOM 639 O O . PHE A 1 77 ? -3.801 -7.479 13.333 1.00 98.19 77 PHE A O 1
ATOM 646 N N . MET A 1 78 ? -2.377 -5.747 13.525 1.00 97.56 78 MET A N 1
ATOM 647 C CA . MET A 1 78 ? -3.230 -4.977 14.427 1.00 97.56 78 MET A CA 1
ATOM 648 C C . MET A 1 78 ? -4.565 -4.606 13.765 1.00 97.56 78 MET A C 1
ATOM 650 O O . MET A 1 78 ? -5.610 -4.781 14.387 1.00 97.56 78 MET A O 1
ATOM 654 N N . GLY A 1 79 ? -4.553 -4.122 12.523 1.00 97.25 79 GLY A N 1
ATOM 655 C CA . GLY A 1 79 ? -5.749 -3.747 11.769 1.00 97.25 79 GLY A CA 1
ATOM 656 C C . GLY A 1 79 ? -6.699 -4.928 11.592 1.00 97.25 79 GLY A C 1
ATOM 657 O O . GLY A 1 79 ? -7.872 -4.831 11.953 1.00 97.25 79 GLY A O 1
ATOM 658 N N . VAL A 1 80 ? -6.180 -6.079 11.151 1.00 98.12 80 VAL A N 1
ATOM 659 C CA . VAL A 1 80 ? -6.947 -7.333 11.057 1.00 98.12 80 VAL A CA 1
ATOM 660 C C . VAL A 1 80 ? -7.597 -7.673 12.397 1.00 98.12 80 VAL A C 1
ATOM 662 O O . VAL A 1 80 ? -8.803 -7.912 12.448 1.00 98.12 80 VAL A O 1
ATOM 665 N N . TYR A 1 81 ? -6.836 -7.641 13.494 1.00 97.62 81 TYR A N 1
ATOM 666 C CA . TYR A 1 81 ? -7.360 -7.928 14.830 1.00 97.62 81 TYR A CA 1
ATOM 667 C C . TYR A 1 81 ? -8.471 -6.954 15.253 1.00 97.62 81 TYR A C 1
ATOM 669 O O . TYR A 1 81 ? -9.533 -7.388 15.710 1.00 97.62 81 TYR A O 1
ATOM 677 N N . VAL A 1 82 ? -8.246 -5.648 15.085 1.00 96.62 82 VAL A N 1
ATOM 678 C CA . VAL A 1 82 ? -9.180 -4.581 15.476 1.00 96.62 82 VAL A CA 1
ATOM 679 C C . VAL A 1 82 ? -10.500 -4.710 14.724 1.00 96.62 82 VAL A C 1
ATOM 681 O O . VAL A 1 82 ? -11.561 -4.717 15.351 1.00 96.62 82 VAL A O 1
ATOM 684 N N . PHE A 1 83 ? -10.457 -4.847 13.399 1.00 96.75 83 PHE A N 1
ATOM 685 C CA . PHE A 1 83 ? -11.676 -4.918 12.594 1.00 96.75 83 PHE A CA 1
ATOM 686 C C . PHE A 1 83 ? -12.372 -6.278 12.697 1.00 96.75 83 PHE A C 1
ATOM 6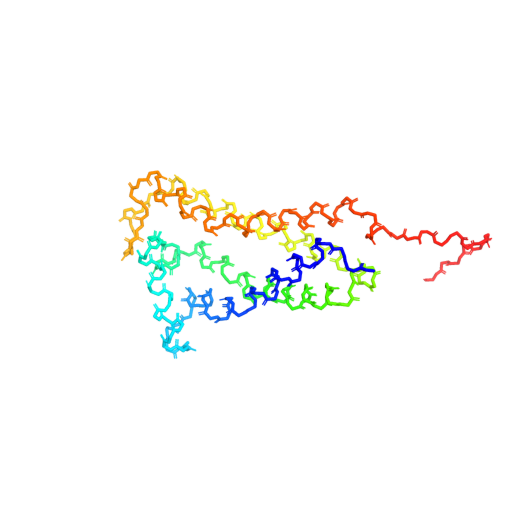88 O O . PHE A 1 83 ? -13.598 -6.325 12.646 1.00 96.75 83 PHE A O 1
ATOM 695 N N . TYR A 1 84 ? -11.636 -7.363 12.967 1.00 95.88 84 TYR A N 1
ATOM 696 C CA . TYR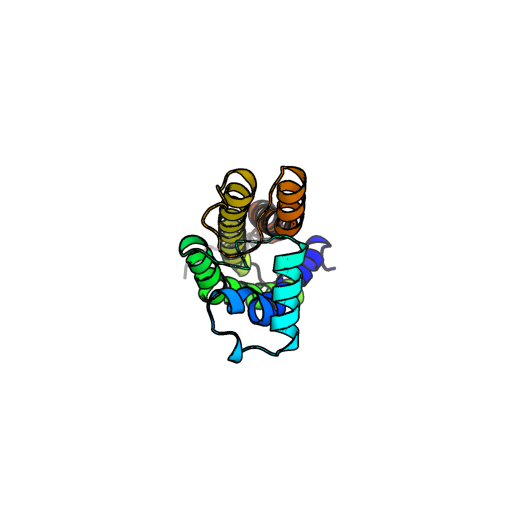 A 1 84 ? -12.229 -8.664 13.290 1.00 95.88 84 TYR A CA 1
ATOM 697 C C . TYR A 1 84 ? -12.988 -8.651 14.624 1.00 95.88 84 TYR A C 1
ATOM 699 O O . TYR A 1 84 ? -14.113 -9.142 14.718 1.00 95.88 84 TYR A O 1
ATOM 707 N N . LYS A 1 85 ? -12.389 -8.088 15.684 1.00 94.00 85 LYS A N 1
ATOM 708 C CA . LYS A 1 85 ? -13.029 -7.993 17.010 1.00 94.00 85 LYS A CA 1
ATOM 709 C C . LYS A 1 85 ? -14.132 -6.936 17.067 1.00 94.00 85 LYS A C 1
ATOM 711 O O . LYS A 1 85 ? -15.022 -7.040 17.919 1.00 94.00 85 LYS A O 1
ATOM 716 N N . GLY A 1 86 ? -14.076 -5.960 16.169 1.00 92.88 86 GLY A N 1
ATOM 717 C CA . GLY A 1 86 ? -14.949 -4.799 16.118 1.00 92.88 86 GLY A CA 1
ATOM 718 C C . GLY A 1 86 ? -14.298 -3.589 16.784 1.00 92.88 86 GLY A C 1
ATOM 719 O O . GLY A 1 86 ? -13.918 -3.624 17.957 1.00 92.88 86 GLY A O 1
ATOM 720 N N . VAL A 1 87 ? -14.234 -2.486 16.038 1.00 92.94 87 VAL A N 1
ATOM 721 C CA . VAL A 1 87 ? -13.541 -1.252 16.432 1.00 92.94 87 VAL A CA 1
ATOM 722 C C . VAL A 1 87 ? -14.070 -0.637 17.735 1.00 92.94 87 VAL A C 1
ATOM 724 O O . VAL A 1 87 ? -13.298 -0.103 18.530 1.00 92.94 87 VAL A O 1
ATOM 727 N N . GLU A 1 88 ? -15.364 -0.800 18.023 1.00 90.25 88 GLU A N 1
ATOM 728 C CA . GLU A 1 88 ? -16.009 -0.350 19.268 1.00 90.25 88 GLU A CA 1
ATOM 729 C C . GLU A 1 88 ? -15.359 -0.928 20.530 1.00 90.25 88 GLU A C 1
ATOM 731 O O . GLU A 1 88 ? -15.310 -0.266 21.568 1.00 90.25 88 GLU A O 1
ATOM 736 N N . LYS A 1 89 ? -14.844 -2.159 20.444 1.00 90.50 89 LYS A N 1
ATOM 737 C CA . LYS A 1 89 ? -14.167 -2.853 21.549 1.00 90.50 89 LYS A CA 1
ATOM 738 C C . LYS A 1 89 ? -12.676 -2.530 21.610 1.00 90.50 89 LYS A C 1
ATOM 740 O O . LYS A 1 89 ? -12.016 -2.843 22.596 1.00 90.50 89 LYS A O 1
ATOM 745 N N . CYS A 1 90 ? -12.136 -1.907 20.567 1.00 92.69 90 CYS A N 1
ATOM 746 C CA . CYS A 1 90 ? -10.719 -1.614 20.411 1.00 92.69 90 CYS A CA 1
ATOM 747 C C . CYS A 1 90 ? -10.485 -0.120 20.155 1.00 92.69 90 CYS A C 1
ATOM 749 O O . CYS A 1 90 ? -9.685 0.242 19.298 1.00 92.69 90 CYS A O 1
ATOM 751 N N . ARG A 1 91 ? -11.152 0.769 20.904 1.00 89.81 91 ARG A N 1
ATOM 752 C CA . ARG A 1 91 ? -11.049 2.234 20.715 1.00 89.81 91 ARG A CA 1
ATOM 753 C C . ARG A 1 91 ? -9.628 2.793 20.837 1.00 89.81 91 ARG A C 1
ATOM 755 O O . ARG A 1 91 ? -9.320 3.802 20.210 1.00 89.81 91 ARG A O 1
ATOM 762 N N . TRP A 1 92 ? -8.753 2.106 21.573 1.00 93.56 92 TRP A N 1
ATOM 763 C CA . TRP A 1 92 ? -7.321 2.415 21.661 1.00 93.56 92 TRP A CA 1
ATOM 764 C C . TRP A 1 92 ? -6.624 2.433 20.287 1.00 93.56 92 TRP A C 1
ATOM 766 O O . TRP A 1 92 ? -5.615 3.111 20.120 1.00 93.56 92 TRP A O 1
ATOM 776 N N . SER A 1 93 ? -7.185 1.741 19.287 1.00 94.81 93 SER A N 1
ATOM 777 C CA . SER A 1 93 ? -6.661 1.675 17.918 1.00 94.81 93 SER A CA 1
ATOM 778 C C . SER A 1 93 ? -6.781 2.983 17.133 1.00 94.81 93 SER A C 1
ATOM 780 O O . SER A 1 93 ? -6.156 3.102 16.084 1.00 94.81 93 SER A O 1
ATOM 782 N N . ARG A 1 94 ? -7.523 3.984 17.635 1.00 95.69 94 ARG A N 1
ATOM 783 C CA . ARG A 1 94 ? -7.743 5.264 16.941 1.00 95.69 94 ARG A CA 1
ATOM 784 C C . ARG A 1 94 ? -6.438 5.919 16.488 1.00 95.69 94 ARG A C 1
ATOM 786 O O . ARG A 1 94 ? -6.280 6.216 15.310 1.00 95.69 94 ARG A O 1
ATOM 793 N N . ILE A 1 95 ? -5.520 6.156 17.427 1.00 96.25 95 ILE A N 1
ATOM 794 C CA . ILE A 1 95 ? -4.261 6.855 17.143 1.00 96.25 95 ILE A CA 1
ATOM 795 C C . ILE A 1 95 ? -3.336 5.998 16.266 1.00 96.25 95 ILE A C 1
ATOM 797 O O . ILE A 1 95 ? -2.878 6.516 15.249 1.00 96.25 95 ILE A O 1
ATOM 801 N N . PRO A 1 96 ? -3.107 4.701 16.561 1.00 96.62 96 PRO A N 1
ATOM 802 C CA . PRO A 1 96 ? -2.314 3.847 15.681 1.00 96.62 96 PRO A CA 1
ATOM 803 C C . PRO A 1 96 ? -2.837 3.774 14.237 1.00 96.62 96 PRO A C 1
ATOM 805 O O . PRO A 1 96 ? -2.047 3.885 13.305 1.00 96.62 96 PRO A O 1
ATOM 808 N N . LEU A 1 97 ? -4.154 3.640 14.035 1.00 97.38 97 LEU A N 1
ATOM 809 C CA . LEU A 1 97 ? -4.758 3.590 12.697 1.00 97.38 97 LEU A CA 1
ATOM 810 C C . LEU A 1 97 ? -4.644 4.927 11.956 1.00 97.38 97 LEU A C 1
ATOM 812 O O . LEU A 1 97 ? -4.378 4.936 10.757 1.00 97.38 97 LEU A O 1
ATOM 816 N N . MET A 1 98 ? -4.797 6.048 12.666 1.00 97.56 98 MET A N 1
ATOM 817 C CA . MET A 1 98 ? -4.619 7.388 12.104 1.00 97.56 98 MET A CA 1
ATOM 818 C C . MET A 1 98 ? -3.170 7.628 11.659 1.00 97.56 98 MET A C 1
ATOM 820 O O . MET A 1 98 ? -2.939 8.126 10.556 1.00 97.56 98 MET A O 1
ATOM 824 N N . LEU A 1 99 ? -2.191 7.256 12.492 1.00 97.94 99 LEU A N 1
ATOM 825 C CA . LEU A 1 99 ? -0.766 7.362 12.162 1.00 97.94 99 LEU A CA 1
ATOM 826 C C . LEU A 1 99 ? -0.400 6.483 10.966 1.00 97.94 99 LEU A C 1
ATOM 828 O O . LEU A 1 99 ? 0.224 6.972 10.027 1.00 97.94 99 LEU A O 1
ATOM 832 N N . TYR A 1 100 ? -0.840 5.221 10.979 1.00 98.12 100 TYR A N 1
ATOM 833 C CA . TYR A 1 100 ? -0.668 4.304 9.858 1.00 98.12 100 TYR A CA 1
ATOM 834 C C . TYR A 1 100 ? -1.239 4.901 8.566 1.00 98.12 100 TYR A C 1
ATOM 836 O O . TYR A 1 100 ? -0.511 5.059 7.589 1.00 98.12 100 TYR A O 1
ATOM 844 N N . GLY A 1 101 ? -2.513 5.305 8.581 1.00 98.06 101 GLY A N 1
ATOM 845 C CA . GLY A 1 101 ? -3.185 5.809 7.388 1.00 98.06 101 GLY A CA 1
ATOM 846 C C . GLY A 1 101 ? -2.522 7.071 6.826 1.00 98.06 101 GLY A C 1
ATOM 847 O O . GLY A 1 101 ? -2.360 7.199 5.615 1.00 98.06 101 GLY A O 1
ATOM 848 N N . SER A 1 102 ? -2.062 7.966 7.706 1.00 98.31 102 SER A N 1
ATOM 849 C CA . SER A 1 102 ? -1.363 9.200 7.315 1.00 98.31 102 SER A CA 1
ATOM 850 C C . SER A 1 102 ? 0.015 8.913 6.714 1.00 98.31 102 SER A C 1
ATOM 852 O O . SER A 1 102 ? 0.405 9.526 5.718 1.00 98.31 102 SER A O 1
ATOM 854 N N . HIS A 1 103 ? 0.753 7.967 7.300 1.00 98.19 103 HIS A N 1
ATOM 855 C CA . HIS A 1 103 ? 2.058 7.559 6.799 1.00 98.19 103 HIS A CA 1
ATOM 856 C C . HIS A 1 103 ? 1.941 6.875 5.432 1.00 98.19 103 HIS A C 1
ATOM 858 O O . HIS A 1 103 ? 2.602 7.313 4.492 1.00 98.19 103 HIS A O 1
ATOM 864 N N . THR A 1 104 ? 1.050 5.889 5.281 1.00 97.75 104 THR A N 1
ATOM 865 C CA . THR A 1 104 ? 0.831 5.209 3.995 1.00 97.75 104 THR A CA 1
ATOM 866 C C . THR A 1 104 ? 0.359 6.186 2.920 1.00 97.75 104 THR A C 1
ATOM 868 O O . THR A 1 104 ? 0.891 6.166 1.813 1.00 97.75 104 THR A O 1
ATOM 871 N N . ALA A 1 105 ? -0.552 7.113 3.241 1.00 98.00 105 ALA A N 1
ATOM 872 C CA . ALA A 1 105 ? -0.961 8.154 2.298 1.00 98.00 105 ALA A CA 1
ATOM 873 C C . ALA A 1 105 ? 0.221 9.029 1.845 1.00 98.00 105 ALA A C 1
ATOM 875 O O . ALA A 1 105 ? 0.326 9.347 0.664 1.00 98.00 105 ALA A O 1
ATOM 876 N N . THR A 1 106 ? 1.139 9.370 2.755 1.00 97.69 106 THR A N 1
ATOM 877 C CA . THR A 1 106 ? 2.355 10.132 2.423 1.00 97.69 106 THR A CA 1
ATOM 878 C C . THR A 1 106 ? 3.269 9.343 1.486 1.00 97.69 106 THR A C 1
ATOM 880 O O . THR A 1 106 ? 3.706 9.874 0.468 1.00 97.69 106 THR A O 1
ATOM 883 N N . THR A 1 107 ? 3.511 8.063 1.781 1.00 97.25 107 THR A N 1
ATOM 884 C CA . THR A 1 107 ? 4.302 7.162 0.930 1.00 97.25 107 THR A CA 1
ATOM 885 C C . THR A 1 107 ? 3.720 7.060 -0.477 1.00 97.25 107 THR A C 1
ATOM 887 O O . THR A 1 107 ? 4.430 7.272 -1.459 1.00 97.25 107 THR A O 1
ATOM 890 N N . VAL A 1 108 ? 2.419 6.784 -0.590 1.00 97.31 108 VAL A N 1
ATOM 891 C CA . VAL A 1 108 ? 1.766 6.606 -1.894 1.00 97.31 108 VAL A CA 1
ATOM 892 C C . VAL A 1 108 ? 1.647 7.930 -2.644 1.00 97.31 108 VAL A C 1
ATOM 894 O O . VAL A 1 108 ? 1.736 7.946 -3.868 1.00 97.31 108 VAL A O 1
ATOM 897 N N . PHE A 1 109 ? 1.534 9.059 -1.942 1.00 97.50 109 PHE A N 1
ATOM 898 C CA . PHE A 1 109 ? 1.621 10.376 -2.566 1.00 97.50 109 PHE A CA 1
ATOM 899 C C . PHE A 1 109 ? 3.001 10.617 -3.197 1.00 97.50 109 PHE A C 1
ATOM 901 O O . PHE A 1 109 ? 3.071 11.043 -4.349 1.00 97.50 109 PHE A O 1
ATOM 908 N N . SER A 1 110 ? 4.094 10.287 -2.497 1.00 97.25 110 SER A N 1
ATOM 909 C CA . SER A 1 110 ? 5.452 10.355 -3.060 1.00 97.25 110 SER A CA 1
ATOM 910 C C . SER A 1 110 ? 5.618 9.440 -4.278 1.00 97.25 110 SER A C 1
ATOM 912 O O . SER A 1 110 ? 6.146 9.874 -5.299 1.00 97.25 110 SER A O 1
ATOM 914 N N . ILE A 1 111 ? 5.100 8.210 -4.201 1.00 97.44 111 ILE A N 1
ATOM 915 C CA . ILE A 1 111 ? 5.067 7.258 -5.322 1.00 97.44 111 ILE A CA 1
ATOM 916 C C . ILE A 1 111 ? 4.300 7.840 -6.515 1.00 97.44 111 ILE A C 1
ATOM 918 O O . ILE A 1 111 ? 4.807 7.846 -7.633 1.00 97.44 111 ILE A O 1
ATOM 922 N N . GLY A 1 112 ? 3.099 8.373 -6.286 1.00 97.50 112 GLY A N 1
ATOM 923 C CA . GLY A 1 112 ? 2.275 8.973 -7.333 1.00 97.50 112 GLY A CA 1
ATOM 924 C C . GLY A 1 112 ? 2.951 10.172 -7.995 1.00 97.50 112 GLY A C 1
ATOM 925 O O . GLY A 1 112 ? 2.854 10.340 -9.210 1.00 97.50 112 GLY A O 1
ATOM 926 N N . PHE A 1 113 ? 3.683 10.976 -7.221 1.00 97.06 113 PHE A N 1
ATOM 927 C CA . PHE A 1 113 ? 4.447 12.100 -7.754 1.00 97.06 113 PHE A CA 1
ATOM 928 C C . PHE A 1 113 ? 5.584 11.634 -8.674 1.00 97.06 113 PHE A C 1
ATOM 930 O O . PHE A 1 113 ? 5.697 12.140 -9.791 1.00 97.06 113 PHE A O 1
ATOM 937 N N . GLU A 1 114 ? 6.365 10.625 -8.273 1.00 95.94 114 GLU A N 1
ATOM 938 C CA . GLU A 1 114 ? 7.380 10.011 -9.146 1.00 95.94 114 GLU A CA 1
ATOM 939 C C . GLU A 1 114 ? 6.731 9.421 -10.411 1.00 95.94 114 GLU A C 1
ATOM 941 O O . GLU A 1 114 ? 7.181 9.685 -11.525 1.00 95.94 114 GLU A O 1
ATOM 946 N N . ILE A 1 115 ? 5.621 8.687 -10.277 1.00 96.88 115 ILE A N 1
ATOM 947 C CA . ILE A 1 115 ? 4.897 8.104 -11.420 1.00 96.88 115 ILE A CA 1
ATOM 948 C C . ILE A 1 115 ? 4.463 9.180 -12.415 1.00 96.88 115 ILE A C 1
ATOM 950 O O . ILE A 1 115 ? 4.514 8.947 -13.621 1.00 96.88 115 ILE A O 1
ATOM 954 N N . MET A 1 116 ? 4.051 10.359 -11.953 1.00 96.88 116 MET A N 1
ATOM 955 C CA . MET A 1 116 ? 3.543 11.423 -12.822 1.00 96.88 116 MET A CA 1
ATOM 956 C C . MET A 1 116 ? 4.638 12.314 -13.408 1.00 96.88 116 MET A C 1
ATOM 958 O O . MET A 1 116 ? 4.518 12.720 -14.564 1.00 96.88 116 MET A O 1
ATOM 962 N N . PHE A 1 117 ? 5.703 12.582 -12.651 1.00 95.31 117 PHE A N 1
ATOM 963 C CA . PHE A 1 117 ? 6.685 13.619 -12.987 1.00 95.31 117 PHE A CA 1
ATOM 964 C C . PHE A 1 117 ? 8.135 13.130 -13.060 1.00 95.31 117 PHE A C 1
ATOM 966 O O . PHE A 1 117 ? 8.986 13.865 -13.554 1.00 95.31 117 PHE A O 1
ATOM 973 N N . GLY A 1 118 ? 8.425 11.907 -12.615 1.00 91.88 118 GLY A N 1
ATOM 974 C CA . GLY A 1 118 ? 9.767 11.329 -12.634 1.00 91.88 118 GLY A CA 1
ATOM 975 C C . GLY A 1 118 ? 10.307 11.124 -14.050 1.00 91.88 118 GLY A C 1
ATOM 976 O O . GLY A 1 118 ? 9.553 10.787 -14.977 1.00 91.88 118 GLY A O 1
ATOM 977 N N . ASP A 1 119 ? 11.618 11.320 -14.210 1.00 90.69 119 ASP A N 1
ATOM 978 C CA . ASP A 1 119 ? 12.358 10.937 -15.413 1.00 90.69 119 ASP A CA 1
ATOM 979 C C . ASP A 1 119 ? 12.844 9.491 -15.263 1.00 90.69 119 ASP A C 1
ATOM 981 O O . ASP A 1 119 ? 13.620 9.159 -14.369 1.00 90.69 119 ASP A O 1
ATOM 985 N N . PHE A 1 120 ? 12.366 8.617 -16.146 1.00 91.00 120 PHE A N 1
ATOM 986 C CA . PHE A 1 120 ? 12.647 7.186 -16.081 1.00 91.00 120 PHE A CA 1
ATOM 987 C C . PHE A 1 120 ? 13.792 6.732 -16.994 1.00 91.00 120 PHE A C 1
ATOM 989 O O . PHE A 1 120 ? 13.971 5.533 -17.198 1.00 91.00 120 PHE A O 1
ATOM 996 N N . ARG A 1 121 ? 14.568 7.660 -17.565 1.00 87.38 121 ARG A N 1
ATOM 997 C CA . ARG A 1 121 ? 15.710 7.324 -18.436 1.00 87.38 121 ARG A CA 1
ATOM 998 C C . ARG A 1 121 ? 16.801 6.523 -17.724 1.00 87.38 121 ARG A C 1
ATOM 1000 O O . ARG A 1 121 ? 17.407 5.664 -18.352 1.00 87.38 121 ARG A O 1
ATOM 1007 N N . ASP A 1 122 ? 16.991 6.762 -16.428 1.00 82.75 122 ASP A N 1
ATOM 1008 C CA . ASP A 1 122 ? 18.028 6.121 -15.604 1.00 82.75 122 ASP A CA 1
ATOM 1009 C C . ASP A 1 122 ? 17.567 4.803 -14.948 1.00 82.75 122 ASP A C 1
ATOM 1011 O O . ASP A 1 122 ? 18.216 4.274 -14.036 1.00 82.75 122 ASP A O 1
ATOM 1015 N N . TYR A 1 123 ? 16.408 4.279 -15.350 1.00 86.69 123 TYR A N 1
ATOM 1016 C CA . TYR A 1 123 ? 15.904 3.002 -14.856 1.00 86.69 123 TYR A CA 1
ATOM 1017 C C . TYR A 1 123 ? 16.323 1.868 -15.787 1.00 86.69 123 TYR A C 1
ATOM 1019 O O . TYR A 1 123 ? 16.112 1.914 -16.998 1.00 86.69 123 TYR A O 1
ATOM 1027 N N . ASN A 1 124 ? 16.857 0.798 -15.200 1.00 88.06 124 ASN A N 1
ATOM 1028 C CA . ASN A 1 124 ? 17.268 -0.400 -15.941 1.00 88.06 124 ASN A CA 1
ATOM 1029 C C . ASN A 1 124 ? 16.097 -1.365 -16.209 1.00 88.06 124 ASN A C 1
ATOM 1031 O O . ASN A 1 124 ? 16.298 -2.498 -16.643 1.00 88.06 124 ASN A O 1
ATOM 1035 N N . HIS A 1 125 ? 14.870 -0.924 -15.933 1.00 91.19 125 HIS A N 1
ATOM 1036 C CA . HIS A 1 125 ? 13.645 -1.706 -16.010 1.00 91.19 125 HIS A CA 1
ATOM 1037 C C . HIS A 1 125 ? 12.579 -0.950 -16.827 1.00 91.19 125 HIS A C 1
ATOM 1039 O O . HIS A 1 125 ? 12.574 0.283 -16.820 1.00 91.19 125 HIS A O 1
ATOM 1045 N N . PRO A 1 126 ? 11.653 -1.642 -17.529 1.00 93.12 126 PRO A N 1
ATOM 1046 C CA . PRO A 1 126 ? 10.503 -1.003 -18.164 1.00 93.12 126 PRO A CA 1
ATOM 1047 C C . PRO A 1 126 ? 9.786 0.011 -17.263 1.00 93.12 126 PRO A C 1
ATOM 1049 O O . PRO A 1 126 ? 9.380 -0.324 -16.152 1.00 93.12 126 PRO A O 1
ATOM 1052 N N . ALA A 1 127 ? 9.600 1.221 -17.796 1.00 94.56 127 ALA A N 1
ATOM 1053 C CA . ALA A 1 127 ? 8.950 2.346 -17.128 1.00 94.56 127 ALA A CA 1
ATOM 1054 C C . ALA A 1 127 ? 7.897 3.028 -18.029 1.00 94.56 127 ALA A C 1
ATOM 1056 O O . ALA A 1 127 ? 7.952 2.849 -19.258 1.00 94.56 127 ALA A O 1
ATOM 1057 N N . PRO A 1 128 ? 6.958 3.825 -17.484 1.00 95.75 128 PRO A N 1
ATOM 1058 C CA . PRO A 1 128 ? 5.910 4.476 -18.263 1.00 95.75 128 PRO A CA 1
ATOM 1059 C C . PRO A 1 128 ? 6.476 5.454 -19.303 1.00 95.75 128 PRO A C 1
ATOM 1061 O O . PRO A 1 128 ? 7.248 6.358 -18.984 1.00 95.75 128 PRO A O 1
ATOM 1064 N N . ARG A 1 129 ? 6.071 5.294 -20.564 1.00 93.06 129 ARG A N 1
ATOM 1065 C CA . ARG A 1 129 ? 6.562 6.064 -21.723 1.00 93.06 129 ARG A CA 1
ATOM 1066 C C . ARG A 1 129 ? 5.682 7.253 -22.076 1.00 93.06 129 ARG A C 1
ATOM 1068 O O . ARG A 1 129 ? 6.136 8.189 -22.723 1.00 93.06 129 ARG A O 1
ATOM 1075 N N . ASN A 1 130 ? 4.407 7.189 -21.712 1.00 94.62 130 ASN A N 1
ATOM 1076 C CA . ASN A 1 130 ? 3.405 8.193 -22.046 1.00 94.62 130 ASN A CA 1
ATOM 1077 C C . ASN A 1 130 ? 2.430 8.384 -20.878 1.00 94.62 130 ASN A C 1
ATOM 1079 O O . ASN A 1 130 ? 2.451 7.637 -19.899 1.00 94.62 130 ASN A O 1
ATOM 1083 N N . MET A 1 131 ? 1.567 9.395 -20.991 1.00 96.44 131 MET A N 1
ATOM 1084 C CA . MET A 1 131 ? 0.611 9.734 -19.937 1.00 96.44 131 MET A CA 1
ATOM 1085 C C . MET A 1 131 ? -0.376 8.596 -19.637 1.00 96.44 131 MET A C 1
ATOM 1087 O O . MET A 1 131 ? -0.729 8.395 -18.483 1.00 96.44 131 MET A O 1
ATOM 1091 N N . ASN A 1 132 ? -0.777 7.807 -20.637 1.00 97.06 132 ASN A N 1
ATOM 1092 C CA . ASN A 1 132 ? -1.714 6.701 -20.426 1.00 97.06 132 ASN A CA 1
ATOM 1093 C C . ASN A 1 132 ? -1.098 5.595 -19.559 1.00 97.06 132 ASN A C 1
ATOM 1095 O O . ASN A 1 132 ? -1.750 5.116 -18.637 1.00 97.06 132 ASN A O 1
ATOM 1099 N N . GLU A 1 133 ? 0.163 5.228 -19.808 1.00 96.69 133 GLU A N 1
ATOM 1100 C CA . GLU A 1 133 ? 0.894 4.269 -18.968 1.00 96.69 133 GLU A CA 1
ATOM 1101 C C . GLU A 1 133 ? 1.089 4.817 -17.541 1.00 96.69 133 GLU A C 1
ATOM 1103 O O . GLU A 1 133 ? 0.937 4.069 -16.577 1.00 96.69 133 GLU A O 1
ATOM 1108 N N . ARG A 1 134 ? 1.343 6.128 -17.382 1.00 97.38 134 ARG A N 1
ATOM 1109 C CA . ARG A 1 134 ? 1.445 6.773 -16.057 1.00 97.38 134 ARG A CA 1
ATOM 1110 C C . ARG A 1 134 ? 0.119 6.740 -15.300 1.00 97.38 134 ARG A C 1
ATOM 1112 O O . ARG A 1 134 ? 0.097 6.351 -14.139 1.00 97.38 134 ARG A O 1
ATOM 1119 N N . LEU A 1 135 ? -0.987 7.099 -15.953 1.00 97.88 135 LEU A N 1
ATOM 1120 C CA . LEU A 1 135 ? -2.324 7.068 -15.352 1.00 97.88 135 LEU A CA 1
ATOM 1121 C C . LEU A 1 135 ? -2.765 5.644 -15.009 1.00 97.88 135 LEU A C 1
ATOM 1123 O O . LEU A 1 135 ? -3.378 5.434 -13.966 1.00 97.88 135 LEU A O 1
ATOM 1127 N N . PHE A 1 136 ? -2.434 4.667 -15.854 1.00 97.62 136 PHE A N 1
ATOM 1128 C CA . PHE A 1 136 ? -2.691 3.258 -15.574 1.00 97.62 136 PHE A CA 1
ATOM 1129 C C . PHE A 1 136 ? -1.932 2.787 -14.329 1.00 97.62 136 PHE A C 1
ATOM 1131 O O . PHE A 1 136 ? -2.537 2.214 -13.425 1.00 97.62 136 PHE A O 1
ATOM 1138 N N . LEU A 1 137 ? -0.633 3.088 -14.240 1.00 97.50 137 LEU A N 1
ATOM 1139 C CA . LEU A 1 137 ? 0.168 2.739 -13.070 1.00 97.50 137 LEU A CA 1
ATOM 1140 C C . LEU A 1 137 ? -0.336 3.463 -11.813 1.00 97.50 137 LEU A C 1
ATOM 1142 O O . LEU A 1 137 ? -0.519 2.843 -10.770 1.00 97.50 137 LEU A O 1
ATOM 1146 N N . LEU A 1 138 ? -0.669 4.752 -11.918 1.00 97.62 138 LEU A N 1
ATOM 1147 C CA . LEU A 1 138 ? -1.265 5.515 -10.821 1.00 97.62 138 LEU A CA 1
ATOM 1148 C C . LEU A 1 138 ? -2.595 4.903 -10.354 1.00 97.62 138 LEU A C 1
ATOM 1150 O O . LEU A 1 138 ? -2.860 4.860 -9.154 1.00 97.62 138 LEU A O 1
ATOM 1154 N N . ALA A 1 139 ? -3.417 4.393 -11.274 1.00 97.50 139 ALA A N 1
ATOM 1155 C CA . ALA A 1 139 ? -4.665 3.718 -10.936 1.00 97.50 139 ALA A CA 1
ATOM 1156 C C . ALA A 1 139 ? -4.428 2.435 -10.124 1.00 97.50 139 ALA A C 1
ATOM 1158 O O . ALA A 1 139 ? -5.187 2.186 -9.189 1.00 97.50 139 ALA A O 1
ATOM 1159 N N . ILE A 1 140 ? -3.362 1.676 -10.408 1.00 96.69 140 ILE A N 1
ATOM 1160 C CA . ILE A 1 140 ? -2.963 0.494 -9.621 1.00 96.69 140 ILE A CA 1
ATOM 1161 C C . ILE A 1 140 ? -2.600 0.891 -8.184 1.00 96.69 140 ILE A C 1
ATOM 1163 O O . ILE A 1 140 ? -3.035 0.231 -7.244 1.00 96.69 140 ILE A O 1
ATOM 1167 N N . TYR A 1 141 ? -1.871 1.995 -8.001 1.00 96.75 141 TYR A N 1
ATOM 1168 C CA . TYR A 1 141 ? -1.498 2.499 -6.673 1.00 96.75 141 TYR A CA 1
ATOM 1169 C C . TYR A 1 141 ? -2.635 3.236 -5.942 1.00 96.75 141 TYR A C 1
ATOM 1171 O O . TYR A 1 141 ? -2.605 3.374 -4.720 1.00 96.75 141 TYR A O 1
ATOM 1179 N N . SER A 1 142 ? -3.666 3.698 -6.652 1.00 96.38 142 SER A N 1
ATOM 1180 C CA . SER A 1 142 ? -4.728 4.533 -6.076 1.00 96.38 142 SER A CA 1
ATOM 1181 C C . SER A 1 142 ? -5.501 3.921 -4.892 1.00 96.38 142 SER A C 1
ATOM 1183 O O . SER A 1 142 ? -5.798 4.674 -3.957 1.00 96.38 142 SER A O 1
ATOM 1185 N N . PRO A 1 143 ? -5.789 2.600 -4.818 1.00 96.69 143 PRO A N 1
ATOM 1186 C CA . PRO A 1 143 ? -6.469 2.022 -3.657 1.00 96.69 143 PRO A CA 1
ATOM 1187 C C . PRO A 1 143 ? -5.655 2.183 -2.367 1.00 96.69 143 PRO A C 1
ATOM 1189 O O . PRO A 1 143 ? -6.228 2.441 -1.308 1.00 96.69 143 PRO A O 1
ATOM 1192 N N . TYR A 1 144 ? -4.325 2.115 -2.480 1.00 95.69 144 TYR A N 1
ATOM 1193 C CA . TYR A 1 144 ? -3.360 2.292 -1.392 1.00 95.69 144 TYR A CA 1
ATOM 1194 C C . TYR A 1 144 ? -3.246 3.750 -0.924 1.00 95.69 144 TYR A C 1
ATOM 1196 O O . TYR A 1 144 ? -2.640 4.022 0.105 1.00 95.69 144 TYR A O 1
ATOM 1204 N N . LEU A 1 145 ? -3.849 4.702 -1.639 1.00 97.25 145 LEU A N 1
ATOM 1205 C CA . LEU A 1 145 ? -4.017 6.080 -1.175 1.00 97.25 145 LEU A CA 1
ATOM 1206 C C . LEU A 1 145 ? -5.426 6.305 -0.620 1.00 97.25 145 LEU A C 1
ATOM 1208 O O . LEU A 1 145 ? -5.597 6.842 0.474 1.00 97.25 145 LEU A O 1
ATOM 1212 N N . ILE A 1 146 ? -6.445 5.873 -1.366 1.00 98.19 146 ILE A N 1
ATOM 1213 C CA . ILE A 1 146 ? -7.850 6.131 -1.042 1.00 98.19 146 ILE A CA 1
ATOM 1214 C C . ILE A 1 146 ? -8.242 5.449 0.269 1.00 98.19 146 ILE A C 1
ATOM 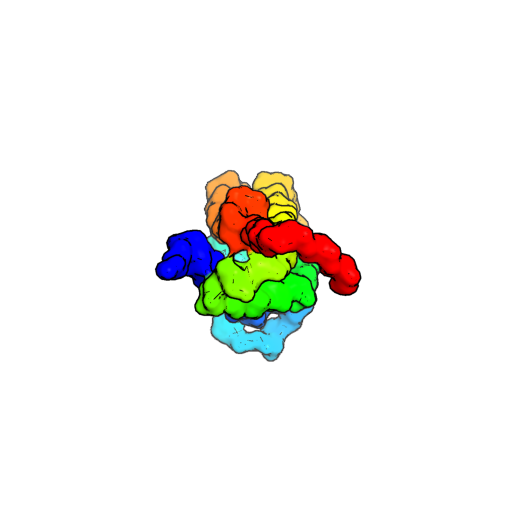1216 O O . ILE A 1 146 ? -8.836 6.094 1.130 1.00 98.19 146 ILE A O 1
ATOM 1220 N N . ILE A 1 147 ? -7.909 4.169 0.454 1.00 98.00 147 ILE A N 1
ATOM 1221 C CA . ILE A 1 147 ? -8.330 3.421 1.646 1.00 98.00 147 ILE A CA 1
ATOM 1222 C C . ILE A 1 147 ? -7.640 3.952 2.915 1.00 98.00 147 ILE A C 1
ATOM 1224 O O . ILE A 1 147 ? -8.350 4.208 3.890 1.00 98.00 147 ILE A O 1
ATOM 1228 N N . PRO A 1 148 ? -6.316 4.213 2.932 1.00 97.81 148 PRO A N 1
ATOM 1229 C CA . PRO A 1 148 ? -5.665 4.870 4.067 1.00 97.81 148 PRO A CA 1
ATOM 1230 C C . PRO A 1 148 ? -6.209 6.261 4.383 1.00 97.81 148 PRO A C 1
ATOM 1232 O O . PRO A 1 148 ? -6.404 6.579 5.555 1.00 97.81 148 PRO A O 1
ATOM 1235 N N . LEU A 1 149 ? -6.530 7.076 3.373 1.00 98.19 149 LEU A N 1
ATOM 1236 C CA . LEU A 1 149 ? -7.185 8.364 3.609 1.00 98.19 149 LEU A CA 1
ATOM 1237 C C . LEU A 1 149 ? -8.569 8.171 4.233 1.00 98.19 149 LEU A C 1
ATOM 1239 O O . LEU A 1 149 ? -8.864 8.800 5.247 1.00 98.19 149 LEU A O 1
ATOM 1243 N N . LEU A 1 150 ? -9.397 7.271 3.694 1.00 98.06 150 LEU A N 1
ATOM 1244 C CA . LEU A 1 150 ? -10.702 6.940 4.275 1.00 98.06 150 LEU A CA 1
ATOM 1245 C C . LEU A 1 150 ? -10.576 6.460 5.726 1.00 98.06 150 LEU A C 1
ATOM 1247 O O . LEU A 1 150 ? -11.402 6.832 6.558 1.00 98.06 150 LEU A O 1
ATOM 1251 N N . LEU A 1 151 ? -9.536 5.689 6.048 1.00 97.94 151 LEU A N 1
ATOM 1252 C CA . LEU A 1 151 ? -9.231 5.264 7.413 1.00 97.94 151 LEU A CA 1
ATOM 1253 C C . LEU A 1 151 ? -8.900 6.460 8.317 1.00 97.94 151 LEU A C 1
ATOM 1255 O O . LEU A 1 151 ? -9.427 6.552 9.426 1.00 97.94 151 LEU A O 1
ATOM 1259 N N . VAL A 1 152 ? -8.082 7.410 7.851 1.00 98.19 152 VAL A N 1
ATOM 1260 C CA . VAL A 1 152 ? -7.806 8.654 8.590 1.00 98.19 152 VAL A CA 1
ATOM 1261 C C . VAL A 1 152 ? -9.103 9.427 8.828 1.00 98.19 152 VAL A C 1
ATOM 1263 O O . VAL A 1 152 ? -9.404 9.767 9.972 1.00 98.19 152 VAL A O 1
ATOM 1266 N N . PHE A 1 153 ? -9.922 9.637 7.796 1.00 97.69 153 PHE A N 1
ATOM 1267 C CA . PHE A 1 153 ? -11.213 10.313 7.940 1.00 97.69 153 PHE A CA 1
ATOM 1268 C C . PHE A 1 153 ? -12.126 9.599 8.950 1.00 97.69 153 PHE A C 1
ATOM 1270 O O . PHE A 1 153 ? -12.690 10.250 9.832 1.00 97.69 153 PHE A O 1
ATOM 1277 N N . ASP A 1 154 ? -12.232 8.272 8.895 1.00 96.50 154 ASP A N 1
ATOM 1278 C CA . ASP A 1 154 ? -13.040 7.512 9.851 1.00 96.50 154 ASP A CA 1
ATOM 1279 C C . ASP A 1 154 ? -12.500 7.649 11.286 1.00 96.50 154 ASP A C 1
ATOM 1281 O O . ASP A 1 154 ? -13.263 7.954 12.201 1.00 96.50 154 ASP A O 1
ATOM 1285 N N . THR A 1 155 ? -11.185 7.535 11.495 1.00 95.94 155 THR A N 1
ATOM 1286 C CA . THR A 1 155 ? -10.568 7.676 12.831 1.00 95.94 155 THR A CA 1
ATOM 1287 C C . THR A 1 155 ? -10.717 9.080 13.424 1.00 95.94 155 THR A C 1
ATOM 1289 O O . THR A 1 155 ? -10.823 9.235 14.647 1.00 95.94 155 THR A O 1
ATOM 1292 N N . VAL A 1 156 ? -10.763 10.119 12.589 1.00 95.44 156 VAL A N 1
ATOM 1293 C CA . VAL A 1 156 ? -10.926 11.510 13.030 1.00 95.44 156 VAL A CA 1
ATOM 1294 C C . VAL A 1 156 ? -12.390 11.828 13.325 1.00 95.44 156 VAL A C 1
ATOM 1296 O O . VAL A 1 156 ? -12.689 12.362 14.398 1.00 95.44 156 VAL A O 1
ATOM 1299 N N . PHE A 1 157 ? -13.298 11.491 12.408 1.00 94.88 157 PHE A N 1
ATOM 1300 C CA . PHE A 1 157 ? -14.672 11.997 12.420 1.00 94.88 157 PHE A CA 1
ATOM 1301 C C . PHE A 1 157 ? -15.706 11.012 12.975 1.00 94.88 157 PHE A C 1
ATOM 1303 O O . PHE A 1 157 ? -16.759 11.453 13.447 1.00 94.88 157 PHE A O 1
ATOM 1310 N N . SER A 1 158 ? -15.432 9.704 12.978 1.00 93.50 158 SER A N 1
ATOM 1311 C CA . SER A 1 158 ? -16.412 8.710 13.419 1.00 93.50 158 SER A CA 1
ATOM 1312 C C . SER A 1 158 ? -16.698 8.822 14.925 1.00 93.50 158 SER A C 1
ATOM 1314 O O . SER A 1 158 ? -15.770 8.833 15.744 1.00 93.50 158 SER A O 1
ATOM 1316 N N . PRO A 1 159 ? -17.981 8.840 15.342 1.00 91.00 159 PRO A N 1
ATOM 1317 C CA . PRO A 1 159 ? -18.355 8.853 16.755 1.00 91.00 159 PRO A CA 1
ATOM 1318 C C . PRO A 1 159 ? -17.890 7.606 17.512 1.00 91.00 159 PRO A C 1
ATOM 1320 O O . PRO A 1 159 ? -17.784 7.639 18.734 1.00 91.00 159 PRO A O 1
ATOM 1323 N N . ILE A 1 160 ? -17.600 6.513 16.800 1.00 89.69 160 ILE A N 1
ATOM 1324 C CA . ILE A 1 160 ? -17.262 5.206 17.376 1.00 89.69 160 ILE A CA 1
ATOM 1325 C C . ILE A 1 160 ? -15.990 5.259 18.237 1.00 89.69 160 ILE A C 1
ATOM 1327 O O . ILE A 1 160 ? -15.869 4.529 19.224 1.00 89.69 160 ILE A O 1
ATOM 1331 N N . TYR A 1 161 ? -15.081 6.176 17.888 1.00 87.44 161 TYR A N 1
ATOM 1332 C CA . TYR A 1 161 ? -13.817 6.423 18.574 1.00 87.44 161 TYR A CA 1
ATOM 1333 C C . TYR A 1 161 ? -13.916 7.481 19.682 1.00 87.44 161 TYR A C 1
ATOM 1335 O O . TYR A 1 161 ? -12.914 7.767 20.339 1.00 87.44 161 TYR A O 1
ATOM 1343 N N . ARG A 1 162 ? -15.088 8.094 19.897 1.00 83.81 162 ARG A N 1
ATOM 1344 C CA . ARG A 1 162 ? -15.296 9.030 21.007 1.00 83.81 162 ARG A CA 1
ATOM 1345 C C . ARG A 1 162 ? -15.459 8.237 22.301 1.00 83.81 162 ARG A C 1
ATOM 1347 O O . ARG A 1 162 ? -16.203 7.259 22.348 1.00 83.81 162 ARG A O 1
ATOM 1354 N N . GLU A 1 163 ? -14.774 8.665 23.356 1.00 67.44 163 GLU A N 1
ATOM 1355 C CA . GLU A 1 163 ? -15.020 8.134 24.693 1.00 67.44 163 GLU A CA 1
ATOM 1356 C C . GLU A 1 163 ? -16.440 8.500 25.127 1.00 67.44 163 GLU A C 1
ATOM 1358 O O . GLU A 1 163 ? -16.833 9.671 25.111 1.00 67.44 163 GLU A O 1
ATOM 1363 N N . THR A 1 164 ? -17.223 7.501 25.532 1.00 57.75 164 THR A N 1
ATOM 1364 C CA . THR A 1 164 ? -18.463 7.760 26.253 1.00 57.75 164 THR A CA 1
ATOM 1365 C C . THR A 1 164 ? -18.060 8.353 27.597 1.00 57.75 164 THR A C 1
ATOM 1367 O O . THR A 1 164 ? -17.524 7.640 28.444 1.00 57.75 164 THR A O 1
ATOM 1370 N N . LYS A 1 165 ? -18.297 9.653 27.811 1.00 48.31 165 LYS A N 1
ATOM 1371 C CA . LYS A 1 165 ? -18.257 10.211 29.165 1.00 48.31 165 LYS A CA 1
ATOM 1372 C C . LYS A 1 165 ? -19.286 9.437 29.981 1.00 48.31 165 LYS A C 1
ATOM 1374 O O . LYS A 1 165 ? -20.486 9.643 29.816 1.00 48.31 165 LYS A O 1
ATOM 1379 N N . ILE A 1 166 ? -18.830 8.519 30.828 1.00 49.78 166 ILE A N 1
ATOM 1380 C CA . ILE A 1 166 ? -19.680 7.992 31.885 1.00 49.78 166 ILE A CA 1
ATOM 1381 C C . ILE A 1 166 ? -19.842 9.166 32.840 1.00 49.78 166 ILE A C 1
ATOM 1383 O O . ILE A 1 166 ? -18.933 9.493 33.600 1.00 49.78 166 ILE A O 1
ATOM 1387 N N . THR A 1 167 ? -20.978 9.855 32.756 1.00 47.75 167 THR A N 1
ATOM 1388 C CA . THR A 1 167 ? -21.408 10.768 33.809 1.00 47.75 167 THR A CA 1
ATOM 1389 C C . THR A 1 167 ? -21.775 9.898 35.005 1.00 47.75 167 THR A C 1
ATOM 1391 O O . THR A 1 167 ? -22.936 9.575 35.236 1.00 47.75 167 THR A O 1
ATOM 1394 N N . THR A 1 168 ? -20.772 9.427 35.741 1.00 47.44 168 THR A N 1
ATOM 1395 C CA . THR A 1 168 ? -20.984 8.814 37.044 1.00 47.44 168 THR A CA 1
ATOM 1396 C C . THR A 1 168 ? -21.500 9.929 37.933 1.00 47.44 168 THR A C 1
ATOM 1398 O O . THR A 1 168 ? -20.788 10.906 38.157 1.00 47.44 168 THR A O 1
ATOM 1401 N N . ASN A 1 169 ? -22.750 9.810 38.384 1.00 48.12 169 ASN A N 1
ATOM 1402 C CA . ASN A 1 169 ? -23.378 10.715 39.341 1.00 48.12 169 ASN A CA 1
ATOM 1403 C C . ASN A 1 169 ? -22.379 11.163 40.428 1.00 48.12 169 ASN A C 1
ATOM 1405 O O . ASN A 1 169 ? -22.083 10.434 41.373 1.00 48.12 169 ASN A O 1
ATOM 1409 N N . GLY A 1 170 ? -21.863 12.382 40.267 1.00 52.59 170 GLY A N 1
ATOM 1410 C CA . GLY A 1 170 ? -21.420 13.254 41.345 1.00 52.59 170 GLY A CA 1
ATOM 1411 C C . GLY A 1 170 ? -20.191 12.885 42.174 1.00 52.59 170 GLY A C 1
ATOM 1412 O O . GLY A 1 170 ? -20.075 13.469 43.247 1.00 52.59 170 GLY A O 1
ATOM 1413 N N . LYS A 1 171 ? -19.268 11.995 41.770 1.00 46.69 171 LYS A N 1
ATOM 1414 C CA . LYS A 1 171 ? -17.987 11.847 42.504 1.00 46.69 171 LYS A CA 1
ATOM 1415 C C . LYS A 1 171 ? -16.777 11.625 41.599 1.00 46.69 171 LYS A C 1
ATOM 1417 O O . LYS A 1 171 ? -16.491 10.512 41.170 1.00 46.69 171 LYS A O 1
ATOM 1422 N N . THR A 1 172 ? -16.022 12.702 41.400 1.00 39.12 172 THR A N 1
ATOM 1423 C CA . THR A 1 172 ? -14.649 12.693 40.892 1.00 39.12 172 THR A CA 1
ATOM 1424 C C . THR A 1 172 ? -13.756 11.929 41.873 1.00 39.12 172 THR A C 1
ATOM 1426 O O . THR A 1 172 ? -13.609 12.337 43.025 1.00 39.12 172 THR A O 1
ATOM 1429 N N . LYS A 1 173 ? -13.137 10.829 41.438 1.00 34.78 173 LYS A N 1
ATOM 1430 C CA . LYS A 1 173 ? -11.954 10.274 42.104 1.00 34.78 173 LYS A CA 1
ATOM 1431 C C . LYS A 1 173 ? -10.836 10.147 41.083 1.00 34.78 173 LYS A C 1
ATOM 1433 O O . LYS A 1 173 ? -10.958 9.398 40.122 1.00 34.78 173 LYS A O 1
ATOM 1438 N N . VAL A 1 174 ? -9.774 10.909 41.325 1.00 39.66 174 VAL A N 1
ATOM 1439 C CA . VAL A 1 174 ? -8.480 10.775 40.659 1.00 39.66 174 VAL A CA 1
ATOM 1440 C C . VAL A 1 174 ? -7.767 9.580 41.283 1.00 39.66 174 VAL A C 1
ATOM 1442 O O . VAL A 1 174 ? -7.593 9.547 42.504 1.00 39.66 174 VAL A O 1
ATOM 1445 N N . LYS A 1 175 ? -7.371 8.617 40.457 1.00 36.31 175 LYS A N 1
ATOM 1446 C CA . LYS A 1 175 ? -6.183 7.791 40.665 1.00 36.31 175 LYS A CA 1
ATOM 1447 C C . LYS A 1 175 ? -5.623 7.398 39.311 1.00 36.31 175 LYS A C 1
ATOM 1449 O O . LYS A 1 175 ? -6.444 7.004 38.456 1.00 36.31 175 LYS A O 1
#

Organism: Patella caerulea (NCBI:txid87958)

pLDDT: mean 91.43, std 13.51, range [34.78, 98.31]